Protein AF-A0A2H5V2U2-F1 (afdb_monomer)

Mean predicted aligned error: 2.3 Å

pLDDT: mean 96.54, std 5.97, range [62.91, 98.56]

Secondary structure (DSSP, 8-state):
-PPEEEEEE--SHHHHHHHHHHHH-TTEEEEEEE---

Solvent-accessible surface area (backbone atoms only — not comparable to full-atom values): 2291 Å² total; per-residue (Å²): 134,86,60,46,80,40,70,39,77,48,57,55,86,66,29,45,52,49,49,47,52,34,59,70,36,87,63,36,41,61,76,48,76,46,64,95,128

Radius of gyration: 9.98 Å; Cα contacts (8 Å, |Δi|>4): 51; chains: 1; bounding box: 26×13×24 Å

Sequence (37 aa):
MHKLRAGVVGVGSFGALHARAYFENPSTELVAVADID

Structure (mmCIF, N/CA/C/O backbone):
data_AF-A0A2H5V2U2-F1
#
_entry.id   AF-A0A2H5V2U2-F1
#
loo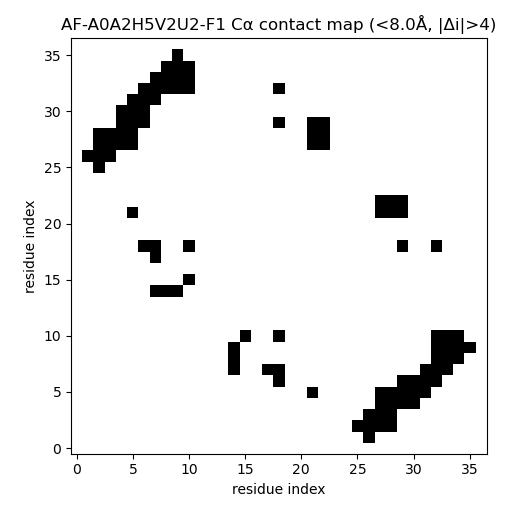p_
_atom_site.group_PDB
_atom_site.id
_atom_site.type_symbol
_atom_site.label_atom_id
_atom_site.label_alt_id
_atom_site.label_comp_id
_atom_site.label_asym_id
_atom_site.label_entity_id
_atom_site.label_seq_id
_atom_site.pdbx_PDB_ins_code
_atom_site.Cartn_x
_atom_site.Cartn_y
_atom_site.Cartn_z
_atom_site.occupancy
_atom_site.B_iso_or_equiv
_atom_site.auth_seq_id
_atom_site.auth_comp_id
_atom_site.auth_asym_id
_atom_site.auth_atom_id
_atom_site.pdbx_PDB_model_num
ATOM 1 N N . MET A 1 1 ? -17.364 -1.786 13.959 1.00 62.91 1 MET A N 1
ATOM 2 C CA . MET A 1 1 ? -17.071 -0.805 12.888 1.00 62.91 1 MET A CA 1
ATOM 3 C C . MET A 1 1 ? -16.433 -1.553 11.727 1.00 62.91 1 MET A C 1
ATOM 5 O O . MET A 1 1 ? -15.593 -2.403 11.993 1.00 62.91 1 MET A O 1
ATOM 9 N N . HIS A 1 2 ? -16.854 -1.306 10.485 1.00 86.25 2 HIS A N 1
ATOM 10 C CA . HIS A 1 2 ? -16.282 -1.967 9.305 1.00 86.25 2 HIS A CA 1
ATOM 11 C C . HIS A 1 2 ? -15.041 -1.195 8.841 1.00 86.25 2 HIS A C 1
ATOM 13 O O . HIS A 1 2 ? -15.128 0.012 8.628 1.00 86.25 2 HIS A O 1
ATOM 19 N N . LYS A 1 3 ? -13.894 -1.869 8.709 1.00 95.62 3 LYS A N 1
ATOM 20 C CA . LYS A 1 3 ? -12.655 -1.252 8.208 1.00 95.62 3 LYS A CA 1
ATOM 21 C C . LYS A 1 3 ? -12.711 -1.081 6.691 1.00 95.62 3 LYS A C 1
ATOM 23 O O . LYS A 1 3 ? -13.340 -1.881 5.998 1.00 95.62 3 LYS A O 1
ATOM 28 N N . LEU A 1 4 ? -12.053 -0.054 6.166 1.00 97.88 4 LEU A N 1
ATOM 29 C CA . LEU A 1 4 ? -11.862 0.106 4.726 1.00 97.88 4 LEU A CA 1
ATOM 30 C C . LEU A 1 4 ? -10.750 -0.833 4.252 1.00 97.88 4 LEU A C 1
ATOM 32 O O . LEU A 1 4 ? -9.634 -0.786 4.764 1.00 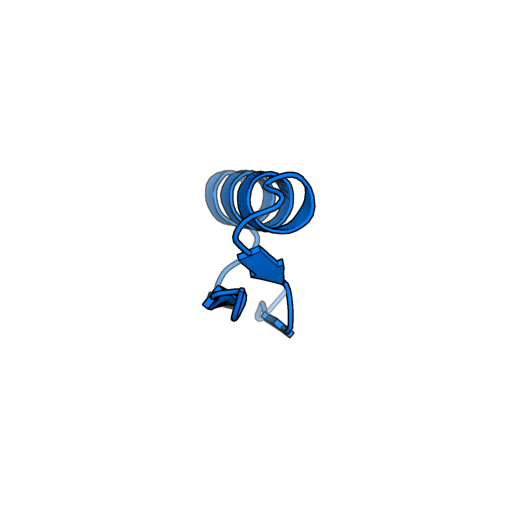97.88 4 LEU A O 1
ATOM 36 N N . ARG A 1 5 ? -11.051 -1.679 3.266 1.00 98.25 5 ARG A N 1
ATOM 37 C CA . ARG A 1 5 ? -10.063 -2.565 2.644 1.00 98.25 5 ARG A CA 1
ATOM 38 C C . ARG A 1 5 ? -9.301 -1.799 1.575 1.00 98.25 5 ARG A C 1
ATOM 40 O O . ARG A 1 5 ? -9.908 -1.346 0.608 1.00 98.25 5 ARG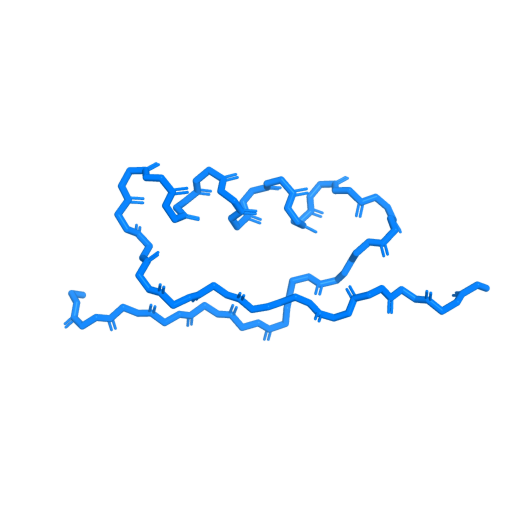 A O 1
ATOM 47 N N . ALA A 1 6 ? -7.998 -1.652 1.760 1.00 98.00 6 ALA A N 1
ATOM 48 C CA . ALA A 1 6 ? -7.131 -0.897 0.868 1.00 98.00 6 ALA A CA 1
ATOM 49 C C . ALA A 1 6 ? -6.124 -1.825 0.183 1.00 98.00 6 ALA A C 1
ATOM 51 O O . ALA A 1 6 ? -5.579 -2.734 0.810 1.00 98.00 6 ALA A O 1
ATOM 52 N N . GLY A 1 7 ? -5.872 -1.579 -1.099 1.00 98.25 7 GLY A N 1
ATOM 53 C CA . GLY A 1 7 ? -4.779 -2.192 -1.845 1.00 98.25 7 GLY A CA 1
ATOM 54 C C . GLY A 1 7 ? -3.886 -1.117 -2.456 1.00 98.25 7 GLY A C 1
ATOM 55 O O . GLY A 1 7 ? -4.354 -0.007 -2.711 1.00 98.25 7 GLY A O 1
ATOM 56 N N . VAL A 1 8 ? -2.613 -1.438 -2.684 1.00 98.56 8 VAL A N 1
ATOM 57 C CA . VAL A 1 8 ? -1.648 -0.536 -3.333 1.00 98.56 8 VAL A CA 1
A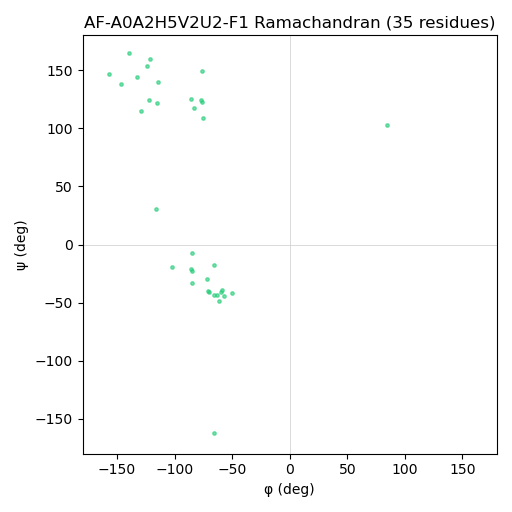TOM 58 C C . VAL A 1 8 ? -1.074 -1.214 -4.575 1.00 98.56 8 VAL A C 1
ATOM 60 O O . VAL A 1 8 ? -0.542 -2.316 -4.481 1.00 98.56 8 VAL A O 1
ATOM 63 N N . VAL A 1 9 ? -1.183 -0.558 -5.733 1.00 98.25 9 VAL A N 1
ATOM 64 C CA . VAL A 1 9 ? -0.578 -0.999 -7.000 1.00 98.25 9 VAL A CA 1
ATOM 65 C C . VAL A 1 9 ? 0.473 0.031 -7.406 1.00 98.25 9 VAL A C 1
ATOM 67 O O . VAL A 1 9 ? 0.146 1.209 -7.546 1.00 98.25 9 VAL A O 1
ATOM 70 N N . GLY A 1 10 ? 1.719 -0.415 -7.560 1.00 98.12 10 GLY A N 1
ATOM 71 C CA . GLY A 1 10 ? 2.908 0.434 -7.604 1.00 98.12 10 GLY A CA 1
ATOM 72 C C . GLY A 1 10 ? 3.405 0.738 -6.188 1.00 98.12 10 GLY A C 1
ATOM 73 O O . GLY A 1 10 ? 2.831 1.575 -5.495 1.00 98.12 10 GLY A O 1
ATOM 74 N N . VAL A 1 11 ? 4.471 0.061 -5.757 1.00 97.12 11 VAL A N 1
ATOM 75 C CA . VAL A 1 11 ? 5.084 0.070 -4.415 1.00 97.12 11 VAL A CA 1
ATOM 76 C C . VAL A 1 11 ? 6.519 0.629 -4.448 1.00 97.12 11 VAL A C 1
ATOM 78 O O . VAL A 1 11 ? 7.354 0.307 -3.607 1.00 97.12 11 VAL A O 1
ATOM 81 N N . GLY A 1 12 ? 6.798 1.554 -5.371 1.00 96.19 12 GLY A N 1
ATOM 82 C CA . GLY A 1 12 ? 7.972 2.433 -5.292 1.00 96.19 12 GLY A CA 1
ATOM 83 C C . GLY A 1 12 ? 7.902 3.409 -4.102 1.00 96.19 12 GLY A C 1
ATOM 84 O O . GLY A 1 12 ? 7.090 3.257 -3.188 1.00 96.19 12 GLY A O 1
ATOM 85 N N . SER A 1 13 ? 8.702 4.479 -4.115 1.00 96.38 13 SER A N 1
ATOM 86 C CA . SER A 1 13 ? 8.863 5.394 -2.964 1.00 96.38 13 SER A CA 1
ATOM 87 C C . SER A 1 13 ? 7.550 5.903 -2.345 1.00 96.38 13 SER A C 1
ATOM 89 O O . SER A 1 13 ? 7.412 5.945 -1.124 1.00 96.38 13 SER A O 1
ATOM 91 N N . PHE A 1 14 ? 6.562 6.265 -3.169 1.00 97.25 14 PHE A N 1
ATOM 92 C CA . PHE A 1 14 ? 5.262 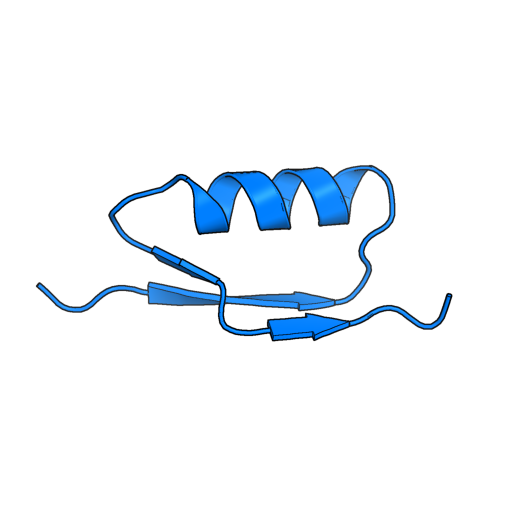6.745 -2.682 1.00 97.25 14 PHE A CA 1
ATOM 93 C C . PHE A 1 14 ? 4.271 5.625 -2.367 1.00 97.25 14 PHE A C 1
ATOM 95 O O . PHE A 1 14 ? 3.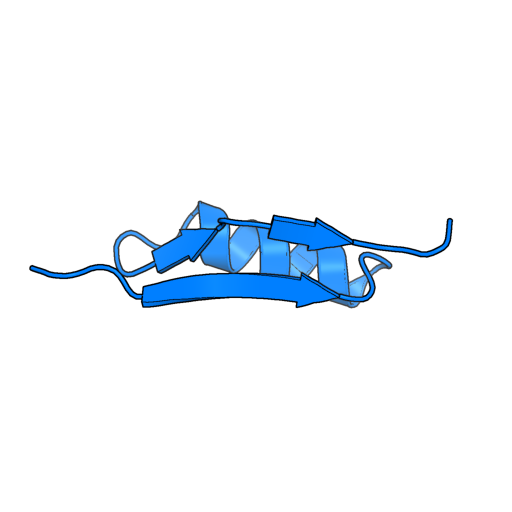464 5.763 -1.444 1.00 97.25 14 PHE A O 1
ATOM 102 N N . GLY A 1 15 ? 4.328 4.522 -3.111 1.00 97.75 15 GLY A N 1
ATOM 103 C CA . GLY A 1 15 ? 3.463 3.369 -2.887 1.00 97.75 15 GLY A CA 1
ATOM 104 C C . GLY A 1 15 ? 3.749 2.698 -1.551 1.00 97.75 15 GLY A C 1
ATOM 105 O O . GLY A 1 15 ? 2.829 2.442 -0.776 1.00 97.75 15 GLY A O 1
ATOM 106 N N . ALA A 1 16 ? 5.031 2.526 -1.219 1.00 98.00 16 ALA A N 1
ATOM 107 C CA . ALA A 1 16 ? 5.463 2.011 0.076 1.00 98.00 16 ALA A CA 1
ATOM 108 C C . ALA A 1 16 ? 4.965 2.882 1.245 1.00 98.00 16 ALA A C 1
ATOM 110 O O . ALA A 1 16 ? 4.507 2.356 2.262 1.00 98.00 16 ALA A O 1
ATOM 111 N N . LEU A 1 17 ? 4.977 4.212 1.084 1.00 98.31 17 LEU A N 1
ATOM 112 C CA . LEU A 1 17 ? 4.446 5.141 2.086 1.00 98.31 17 LEU A CA 1
ATOM 113 C C . LEU A 1 17 ? 2.934 4.955 2.301 1.00 98.31 17 LEU A C 1
ATOM 115 O O . LEU A 1 17 ? 2.479 4.917 3.443 1.00 98.31 17 LEU A O 1
ATOM 119 N N . HIS A 1 18 ? 2.154 4.799 1.230 1.00 98.06 18 HIS A N 1
ATOM 120 C CA . HIS A 1 18 ? 0.706 4.581 1.339 1.00 98.06 18 HIS A CA 1
ATOM 121 C C . HIS A 1 18 ? 0.376 3.204 1.915 1.00 98.06 18 HIS A C 1
ATOM 123 O O . HIS A 1 18 ? -0.492 3.101 2.780 1.00 98.06 18 HIS A O 1
ATOM 129 N N . ALA A 1 19 ? 1.105 2.161 1.510 1.00 98.31 19 ALA A N 1
ATOM 130 C CA . ALA A 1 19 ? 0.967 0.830 2.090 1.00 98.31 19 ALA A CA 1
ATOM 131 C C . ALA A 1 19 ? 1.201 0.875 3.607 1.00 98.31 19 ALA A C 1
ATOM 133 O O . ALA A 1 19 ? 0.399 0.346 4.377 1.00 98.31 19 ALA A O 1
ATOM 134 N N . ARG A 1 20 ? 2.239 1.593 4.053 1.00 98.44 20 ARG A N 1
ATOM 135 C CA . ARG A 1 20 ? 2.511 1.810 5.477 1.00 98.44 20 ARG A CA 1
ATOM 136 C C . ARG A 1 20 ? 1.379 2.556 6.180 1.00 98.44 20 ARG A C 1
ATOM 138 O O . ARG A 1 20 ? 0.897 2.081 7.203 1.00 98.44 20 ARG A O 1
ATOM 145 N N . ALA A 1 21 ? 0.912 3.666 5.611 1.00 98.38 21 ALA A N 1
ATOM 146 C CA . ALA A 1 21 ? -0.177 4.451 6.186 1.00 98.38 21 ALA A CA 1
ATOM 147 C C . ALA A 1 21 ? -1.479 3.638 6.324 1.00 98.38 21 ALA A C 1
ATOM 149 O O . ALA A 1 21 ? -2.153 3.723 7.349 1.00 98.38 21 ALA A O 1
ATOM 150 N N . TYR A 1 22 ? -1.824 2.814 5.328 1.00 98.12 22 TYR A N 1
ATOM 151 C CA . TYR A 1 22 ? -3.002 1.940 5.380 1.00 98.12 22 TYR A CA 1
ATOM 152 C C . TYR A 1 22 ? -2.838 0.760 6.342 1.00 98.12 22 TYR A C 1
ATOM 154 O O . TYR A 1 22 ? -3.826 0.294 6.910 1.00 98.12 22 TYR A O 1
ATOM 162 N N . PHE A 1 23 ? -1.615 0.274 6.543 1.00 98.19 23 PHE A N 1
ATOM 163 C CA . PHE A 1 23 ? -1.326 -0.760 7.531 1.00 98.19 23 PHE A CA 1
ATOM 164 C C . PHE A 1 23 ? -1.437 -0.231 8.971 1.00 98.19 23 PHE A C 1
ATOM 166 O O . PHE A 1 23 ? -1.956 -0.923 9.844 1.00 98.19 23 PHE A O 1
ATOM 173 N N . GLU A 1 24 ? -0.974 0.995 9.223 1.00 98.38 24 GLU A N 1
ATOM 174 C CA . GLU A 1 24 ? -0.933 1.591 10.566 1.00 98.38 24 GLU A CA 1
ATOM 175 C C . GLU A 1 24 ? -2.254 2.255 10.986 1.00 98.38 24 GLU A C 1
ATOM 177 O O . GLU A 1 24 ? -2.523 2.407 12.178 1.00 98.38 24 GLU A O 1
ATOM 182 N N . ASN A 1 25 ? -3.103 2.649 10.035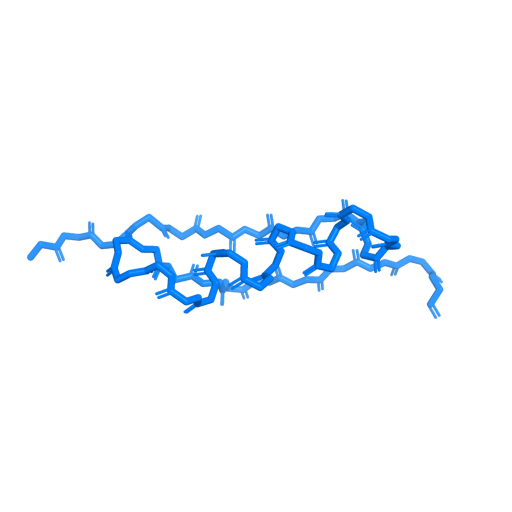 1.00 98.00 25 ASN A N 1
ATOM 183 C CA . ASN A 1 25 ? -4.365 3.312 10.343 1.00 98.00 25 ASN A CA 1
ATOM 184 C C . ASN A 1 25 ? -5.422 2.301 10.851 1.00 98.00 25 ASN A C 1
ATOM 186 O O . ASN A 1 25 ? -5.797 1.372 10.134 1.00 98.00 25 ASN A O 1
ATOM 190 N N . PRO A 1 26 ? -5.992 2.492 12.059 1.00 97.44 26 PRO A N 1
ATOM 191 C CA . PRO A 1 26 ? -6.954 1.553 12.647 1.00 97.44 26 PRO A CA 1
ATOM 192 C C . PRO A 1 26 ? -8.283 1.454 11.879 1.00 97.44 26 PRO A C 1
ATOM 194 O O . PRO A 1 26 ? -9.031 0.491 12.070 1.00 97.44 26 PRO A O 1
ATOM 197 N N . SER A 1 27 ? -8.581 2.429 11.017 1.00 97.69 27 SER A N 1
ATOM 198 C CA . SER A 1 27 ? -9.783 2.455 10.176 1.00 97.69 27 SER A CA 1
ATOM 199 C C . SER A 1 27 ? -9.623 1.674 8.869 1.00 97.69 27 SER A C 1
ATOM 201 O O . SER A 1 27 ? -10.608 1.499 8.148 1.00 97.69 27 SER A O 1
ATOM 203 N N . THR A 1 28 ? -8.418 1.192 8.555 1.00 98.25 28 THR A N 1
ATOM 204 C CA . THR A 1 28 ? -8.111 0.469 7.317 1.00 98.25 28 THR A CA 1
ATOM 205 C C . THR A 1 28 ? -7.557 -0.932 7.580 1.00 98.25 28 THR A C 1
ATOM 207 O O . THR A 1 28 ? -7.094 -1.269 8.669 1.00 98.25 28 THR A O 1
ATOM 210 N N . GLU A 1 29 ? -7.653 -1.776 6.559 1.00 98.31 29 GLU A N 1
ATOM 211 C CA . GLU A 1 29 ? -6.998 -3.076 6.451 1.00 98.31 29 GLU A CA 1
ATOM 212 C C . GLU A 1 29 ? -6.287 -3.113 5.092 1.00 98.31 29 GLU A C 1
ATOM 214 O O . GLU A 1 29 ? -6.944 -3.047 4.050 1.00 98.31 29 GLU A O 1
ATOM 219 N N . LEU A 1 30 ? -4.952 -3.177 5.088 1.00 98.19 30 LEU A N 1
ATOM 220 C CA . LEU A 1 30 ? -4.179 -3.366 3.861 1.00 98.19 30 LEU A CA 1
ATOM 221 C C . LEU A 1 30 ? -4.304 -4.832 3.425 1.00 98.19 30 LEU A C 1
ATOM 223 O O . LEU A 1 30 ? -3.759 -5.717 4.080 1.00 98.19 30 LEU A O 1
ATOM 227 N N . VAL A 1 31 ? -5.030 -5.086 2.336 1.00 98.50 31 VAL A N 1
ATOM 228 C CA . VAL A 1 31 ? -5.370 -6.448 1.886 1.00 98.50 31 VAL A CA 1
ATOM 229 C C . VAL A 1 31 ? -4.529 -6.940 0.712 1.00 98.50 31 VAL A C 1
ATOM 231 O O . VAL A 1 31 ? -4.485 -8.142 0.466 1.00 98.50 31 VAL A O 1
ATOM 234 N N . ALA A 1 32 ? -3.882 -6.039 -0.029 1.00 98.44 32 ALA A N 1
ATOM 235 C CA . ALA A 1 32 ? -3.058 -6.406 -1.175 1.00 98.44 32 ALA A CA 1
ATOM 236 C C . ALA A 1 32 ? -2.015 -5.332 -1.498 1.00 98.44 32 ALA A C 1
ATOM 238 O O . ALA A 1 32 ? -2.277 -4.133 -1.377 1.00 98.44 32 ALA A O 1
ATOM 239 N N . VAL A 1 33 ? -0.859 -5.779 -1.979 1.00 98.12 33 VAL A N 1
ATOM 240 C CA . VAL A 1 33 ? 0.145 -4.940 -2.635 1.00 98.12 33 VAL A CA 1
ATOM 241 C C . VAL A 1 33 ? 0.597 -5.628 -3.920 1.00 98.12 33 VAL A C 1
ATOM 243 O O . VAL A 1 3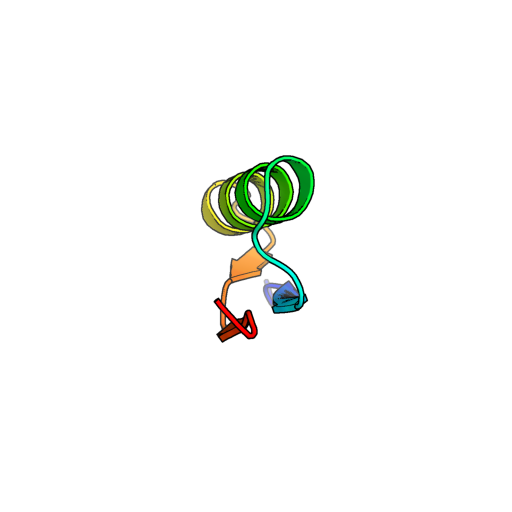3 ? 0.662 -6.858 -3.957 1.00 98.12 33 VAL A O 1
ATOM 246 N N . ALA A 1 34 ? 0.875 -4.857 -4.968 1.00 98.31 34 ALA A N 1
ATOM 247 C CA . ALA A 1 34 ? 1.398 -5.373 -6.229 1.00 98.31 34 ALA A CA 1
ATOM 248 C C . ALA A 1 34 ? 2.339 -4.358 -6.888 1.00 98.31 34 ALA A C 1
ATOM 250 O O . ALA A 1 34 ? 2.030 -3.167 -6.935 1.00 98.31 34 ALA A O 1
ATOM 251 N N . ASP A 1 35 ? 3.445 -4.848 -7.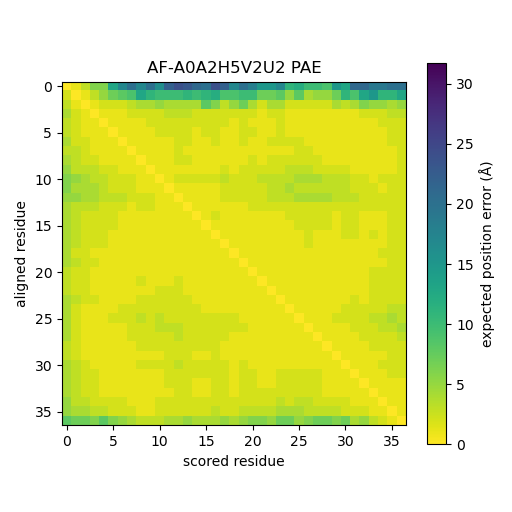433 1.00 97.94 35 ASP A N 1
ATOM 252 C CA . ASP A 1 35 ? 4.361 -4.122 -8.312 1.00 97.94 35 ASP A CA 1
ATOM 253 C C . ASP A 1 35 ? 4.816 -5.074 -9.436 1.00 97.94 35 ASP A C 1
ATOM 255 O O . ASP A 1 35 ? 4.561 -6.280 -9.362 1.00 97.94 35 ASP A O 1
ATOM 259 N N . ILE A 1 36 ? 5.392 -4.531 -10.505 1.00 97.69 36 ILE A N 1
ATOM 260 C CA . ILE A 1 36 ? 6.024 -5.307 -11.578 1.00 97.69 36 ILE A CA 1
ATOM 261 C C . ILE A 1 36 ? 7.486 -5.651 -11.268 1.00 97.69 36 ILE A C 1
ATOM 263 O O . ILE A 1 36 ? 8.008 -6.588 -11.875 1.00 97.69 36 ILE A O 1
ATOM 267 N N . ASP A 1 37 ? 8.110 -4.897 -10.361 1.00 94.31 37 ASP A N 1
ATOM 268 C CA . ASP A 1 37 ? 9.444 -5.155 -9.812 1.00 94.31 37 ASP A CA 1
ATOM 269 C C . ASP A 1 37 ? 9.392 -6.187 -8.667 1.00 94.31 37 ASP A C 1
ATOM 271 O O . ASP A 1 37 ? 10.309 -7.041 -8.604 1.00 94.31 37 ASP A O 1
#

Nearest PDB structures (foldseek):
  6nor-assembly1_A  TM=8.657E-01  e=1.831E-01  Micromonospora echinospora
  3e18-assembly1_A  TM=7.897E-01  e=2.597E-01  Listeria innocua
  3db2-assembly2_A  TM=7.779E-01  e=3.204E-01  Desulfitobacterium hafniense DCB-2
  3ic5-assembly2_B  TM=7.284E-01  e=2.786E-01  Ruegeria pomeroyi
  3e18-assembly1_B  TM=8.165E-01  e=9.813E-01  Listeria innocua

Foldseek 3Di:
DDAAEDEFEDCPPVSVVVLVVQVPDPRHDDDYYDYPD